Protein AF-A0A942C981-F1 (afdb_monomer_lite)

Sequence (131 aa):
MDILLKSHAHFRWIVVLVAIIALVVFLLTWLQNKESKLDRTLMAIFLGCLDLQWLMGLILLIYTATTSGLQRRHWEHGVTMTLALAVGHFSAKWKKAPAPIRARNYLIVLVVIILLIVAGVAVYPNGWRMG

Radius of gyration: 15.86 Å; chains: 1; bounding box: 38×23×44 Å

Secondary structure (DSSP, 8-state):
-HHHHHHHHHHHHHHHHHHHHHHHHHHHHHHHT---THHHHHHHHHHHHHHHHHHHHHHHHHHHHHHT---HHHHHHHHHHHHHHHHHHGGGGGTTS-HHHHHHHHHHHHHHHHHHHHHHHHTSTTTTS--

Foldseek 3Di:
DVVLVLCLLVLVVVLVVLLVVLLVVLVCLQVVVDDDPVNLVSLVVNLVSLVVSLVSLVVVLVVCCVPPRDDPLSVLLNVLSVVLNVLSVCLVVCSPPRRNVSSVSSNVSSVSSVVSNVVSLVSDVCSPPND

pLDDT: mean 94.45, std 5.58, range [58.22, 98.56]

Structure (mmCIF, N/CA/C/O backbone):
data_AF-A0A942C981-F1
#
_entry.id   AF-A0A942C981-F1
#
loop_
_atom_site.group_PDB
_atom_site.id
_atom_site.type_symbol
_atom_site.label_atom_id
_atom_site.label_alt_id
_atom_site.label_comp_id
_atom_site.label_asym_id
_atom_site.label_entity_id
_atom_site.label_seq_id
_atom_site.pdbx_PDB_ins_code
_atom_site.Cartn_x
_atom_site.Cartn_y
_atom_site.Cartn_z
_atom_site.occupancy
_atom_site.B_iso_or_equiv
_atom_site.auth_seq_id
_atom_site.auth_comp_id
_atom_site.auth_asym_id
_atom_site.auth_atom_id
_atom_site.pdbx_PDB_model_num
ATOM 1 N N . MET A 1 1 ? 20.083 4.677 -10.080 1.00 87.94 1 MET A N 1
ATOM 2 C CA . MET A 1 1 ? 18.704 4.210 -9.806 1.00 87.94 1 MET A CA 1
ATOM 3 C C . MET A 1 1 ? 18.652 2.925 -8.991 1.00 87.94 1 MET A C 1
ATOM 5 O O . MET A 1 1 ? 17.638 2.662 -8.360 1.00 87.94 1 MET A O 1
ATOM 9 N N . ASP A 1 2 ? 19.761 2.195 -8.890 1.00 90.75 2 ASP A N 1
ATOM 10 C CA . ASP A 1 2 ? 19.844 0.937 -8.138 1.00 90.75 2 ASP A CA 1
ATOM 11 C C . ASP A 1 2 ? 19.519 1.064 -6.650 1.00 90.75 2 ASP A C 1
ATOM 13 O O . ASP A 1 2 ? 18.855 0.192 -6.100 1.00 90.75 2 ASP A O 1
ATOM 17 N N . ILE A 1 3 ? 19.943 2.154 -5.998 1.00 94.50 3 ILE A N 1
ATOM 18 C CA . ILE A 1 3 ? 19.619 2.396 -4.584 1.00 94.50 3 ILE A CA 1
ATOM 19 C C . ILE A 1 3 ? 18.102 2.498 -4.409 1.00 94.50 3 ILE A C 1
ATOM 21 O O . ILE A 1 3 ? 17.545 1.792 -3.578 1.00 94.50 3 ILE A O 1
ATOM 25 N N . LEU A 1 4 ? 17.424 3.303 -5.235 1.00 95.06 4 LEU A N 1
ATOM 26 C CA . LEU A 1 4 ? 15.970 3.462 -5.176 1.00 95.06 4 LEU A CA 1
ATOM 27 C C . LEU A 1 4 ? 15.240 2.143 -5.464 1.00 95.06 4 LEU A C 1
ATOM 29 O O . LEU A 1 4 ? 14.285 1.813 -4.767 1.00 95.06 4 LEU A O 1
ATOM 33 N N . LEU A 1 5 ? 15.707 1.373 -6.452 1.00 93.56 5 LEU A N 1
ATOM 34 C CA . LEU A 1 5 ? 15.144 0.063 -6.778 1.00 93.56 5 LEU A CA 1
ATOM 35 C C . LEU A 1 5 ? 15.278 -0.918 -5.603 1.00 93.56 5 LEU A C 1
ATOM 37 O O . LEU A 1 5 ? 14.299 -1.566 -5.234 1.00 93.56 5 LEU A O 1
ATOM 41 N N . LYS A 1 6 ? 16.462 -0.993 -4.981 1.00 93.31 6 LYS A N 1
ATOM 42 C CA . LYS A 1 6 ? 16.703 -1.825 -3.791 1.00 93.31 6 LYS A CA 1
ATOM 43 C C . LYS A 1 6 ? 15.851 -1.367 -2.611 1.00 93.31 6 LYS A C 1
ATOM 45 O O . LYS A 1 6 ? 15.194 -2.193 -1.981 1.00 93.31 6 LYS A 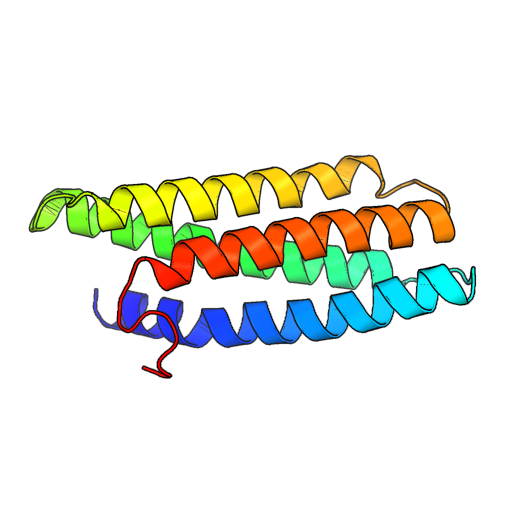O 1
ATOM 50 N N . SER A 1 7 ? 15.799 -0.062 -2.346 1.00 95.69 7 SER A N 1
ATOM 51 C CA . SER A 1 7 ? 14.946 0.516 -1.305 1.00 95.69 7 SER A CA 1
ATOM 52 C C . SER A 1 7 ? 13.479 0.154 -1.527 1.00 95.69 7 SER A C 1
ATOM 54 O O . SER A 1 7 ? 12.850 -0.364 -0.612 1.00 95.69 7 SER A O 1
ATOM 56 N N . HIS A 1 8 ? 12.952 0.321 -2.741 1.00 94.81 8 HIS A N 1
ATOM 57 C CA . HIS A 1 8 ? 11.581 -0.057 -3.087 1.00 94.81 8 HIS A CA 1
ATOM 58 C C . HIS A 1 8 ? 11.325 -1.565 -2.908 1.00 94.81 8 HIS A C 1
ATOM 60 O O . HIS A 1 8 ? 10.281 -1.964 -2.386 1.00 94.81 8 HIS A O 1
ATOM 66 N N . ALA A 1 9 ? 12.278 -2.416 -3.298 1.00 92.94 9 ALA A N 1
ATOM 67 C CA . ALA A 1 9 ? 12.157 -3.866 -3.167 1.00 92.94 9 ALA A CA 1
ATOM 68 C C . ALA A 1 9 ? 12.120 -4.328 -1.698 1.00 92.94 9 ALA A C 1
ATOM 70 O O . ALA A 1 9 ? 11.281 -5.162 -1.342 1.00 92.94 9 ALA A O 1
ATOM 71 N N . HIS A 1 10 ? 12.987 -3.775 -0.842 1.00 93.25 10 HIS A N 1
ATOM 72 C CA . HIS A 1 10 ? 13.030 -4.106 0.585 1.00 93.25 10 HIS A CA 1
ATOM 73 C C . HIS A 1 10 ? 11.878 -3.467 1.370 1.00 93.25 10 HIS A C 1
ATOM 75 O O . HIS A 1 10 ? 11.266 -4.133 2.205 1.00 93.25 10 HIS A O 1
ATOM 81 N N . PHE A 1 11 ? 11.533 -2.207 1.084 1.00 95.44 11 PHE A N 1
ATOM 82 C CA . PHE A 1 11 ? 10.494 -1.469 1.809 1.00 95.44 11 PHE A CA 1
ATOM 83 C C . PHE A 1 11 ? 9.105 -2.100 1.655 1.00 95.44 11 PHE A C 1
ATOM 85 O O . PHE A 1 11 ? 8.299 -2.065 2.583 1.00 95.44 11 PHE A O 1
ATOM 92 N N . ARG A 1 12 ? 8.849 -2.800 0.546 1.00 94.06 12 ARG A N 1
ATOM 93 C CA . ARG A 1 12 ? 7.650 -3.632 0.375 1.00 94.06 12 ARG A CA 1
ATOM 94 C C . ARG A 1 12 ? 7.422 -4.610 1.532 1.00 94.06 12 ARG A C 1
ATOM 96 O O . ARG A 1 12 ? 6.279 -4.820 1.924 1.00 94.06 12 ARG A O 1
ATOM 103 N N . TRP A 1 13 ? 8.476 -5.194 2.102 1.00 94.44 13 TRP A N 1
ATOM 104 C CA . TRP A 1 13 ? 8.339 -6.109 3.241 1.00 94.44 13 TRP A CA 1
ATOM 105 C C . TRP A 1 13 ? 7.908 -5.387 4.517 1.00 94.44 13 TRP A C 1
ATOM 107 O O . TRP A 1 13 ? 7.172 -5.962 5.315 1.00 94.44 13 TRP A O 1
ATOM 117 N N . ILE A 1 14 ? 8.276 -4.112 4.671 1.00 96.06 14 ILE A N 1
ATOM 118 C CA . ILE A 1 14 ? 7.760 -3.252 5.742 1.00 96.06 14 ILE A CA 1
ATOM 119 C C . ILE A 1 14 ? 6.263 -3.008 5.527 1.00 96.06 14 ILE A C 1
ATOM 121 O O . ILE A 1 14 ? 5.485 -3.177 6.463 1.00 96.06 14 ILE A O 1
ATOM 125 N N . VAL A 1 15 ? 5.834 -2.704 4.294 1.00 96.81 15 VAL A N 1
ATOM 126 C CA . VAL A 1 15 ? 4.403 -2.559 3.954 1.00 96.81 15 VAL A CA 1
ATOM 127 C C . VAL A 1 15 ? 3.627 -3.834 4.298 1.00 96.81 15 VAL A C 1
ATOM 129 O O . VAL A 1 15 ? 2.578 -3.757 4.935 1.00 96.81 15 VAL A O 1
ATOM 132 N N . VAL A 1 16 ? 4.154 -5.007 3.930 1.00 95.81 16 VAL A N 1
ATOM 133 C CA . VAL A 1 16 ? 3.540 -6.311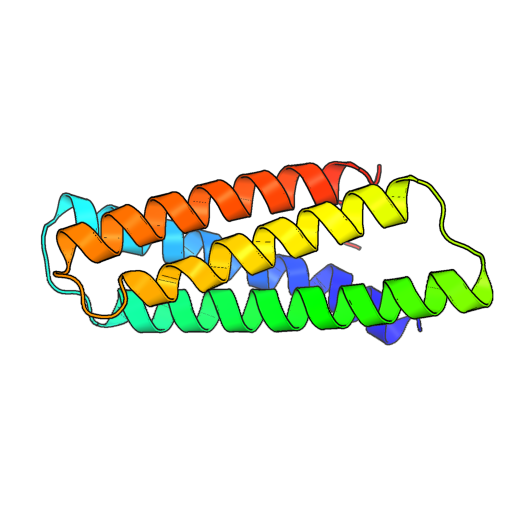 4.240 1.00 95.81 16 VAL A CA 1
ATOM 134 C C . VAL A 1 16 ? 3.470 -6.550 5.749 1.00 95.81 16 VAL A C 1
ATOM 136 O O . VAL A 1 16 ? 2.420 -6.946 6.250 1.00 95.81 16 VAL A O 1
ATOM 139 N N . LEU A 1 17 ? 4.547 -6.275 6.488 1.00 96.75 17 LEU A N 1
ATOM 140 C CA . LEU A 1 17 ? 4.581 -6.442 7.942 1.00 96.75 17 LEU A CA 1
ATOM 141 C C . LEU A 1 17 ? 3.522 -5.569 8.628 1.00 96.75 17 LEU A C 1
ATOM 143 O O . LEU A 1 17 ? 2.744 -6.061 9.447 1.00 96.75 17 LEU A O 1
ATOM 147 N N . VAL A 1 18 ? 3.454 -4.288 8.259 1.00 97.56 18 VAL A N 1
ATOM 148 C CA . VAL A 1 18 ? 2.455 -3.354 8.792 1.00 97.56 18 VAL A CA 1
ATOM 149 C C . VAL A 1 18 ? 1.040 -3.802 8.418 1.00 97.56 18 VAL A C 1
ATOM 151 O O . VAL A 1 18 ? 0.150 -3.749 9.268 1.00 97.56 18 VAL A O 1
ATOM 154 N N . ALA A 1 19 ? 0.827 -4.295 7.193 1.00 97.00 19 ALA A N 1
ATOM 155 C CA . ALA A 1 19 ? -0.464 -4.826 6.760 1.00 97.00 19 ALA A CA 1
ATOM 156 C C . ALA A 1 19 ? -0.911 -6.018 7.617 1.00 97.00 19 ALA A C 1
ATOM 158 O O . ALA A 1 19 ? -2.059 -6.057 8.049 1.00 97.00 19 ALA A O 1
ATOM 159 N N . ILE A 1 20 ? -0.013 -6.963 7.913 1.00 97.50 20 ILE A N 1
ATOM 160 C CA . ILE A 1 20 ? -0.320 -8.130 8.755 1.00 97.50 20 ILE A CA 1
ATOM 161 C C . ILE A 1 20 ? -0.709 -7.685 10.170 1.00 97.50 20 ILE A C 1
ATOM 163 O O . ILE A 1 20 ? -1.734 -8.125 10.691 1.00 97.50 20 ILE A O 1
ATOM 167 N N . ILE A 1 21 ? 0.065 -6.776 10.774 1.00 97.31 21 ILE A N 1
ATOM 168 C CA . ILE A 1 21 ? -0.228 -6.241 12.113 1.00 97.31 21 ILE A CA 1
ATOM 169 C C . ILE A 1 21 ? -1.596 -5.543 12.123 1.00 97.31 21 ILE A C 1
ATOM 171 O O . ILE A 1 21 ? -2.424 -5.810 12.995 1.00 97.31 21 ILE A O 1
ATOM 175 N N . ALA A 1 22 ? -1.857 -4.681 11.138 1.00 96.62 22 ALA A N 1
ATOM 176 C CA . ALA A 1 22 ? -3.126 -3.974 11.008 1.00 96.62 22 ALA A CA 1
ATOM 177 C C . ALA A 1 22 ? -4.307 -4.940 10.821 1.00 96.62 22 ALA A C 1
ATOM 179 O O . ALA A 1 22 ? -5.350 -4.753 11.443 1.00 96.62 22 ALA A O 1
ATOM 180 N N . LEU A 1 23 ? -4.134 -6.006 10.034 1.00 96.69 23 LEU A N 1
ATOM 181 C CA . LEU A 1 23 ? -5.166 -7.010 9.776 1.00 96.69 23 LEU A CA 1
ATOM 182 C C . LEU A 1 23 ? -5.581 -7.733 11.060 1.00 96.69 23 LEU A C 1
ATOM 184 O O . LEU A 1 23 ? -6.775 -7.834 11.345 1.00 96.69 23 LEU A O 1
ATOM 188 N N . VAL A 1 24 ? -4.608 -8.167 11.866 1.00 96.06 24 VAL A N 1
ATOM 189 C CA . VAL A 1 24 ? -4.872 -8.813 13.161 1.00 96.06 24 VAL A CA 1
ATOM 190 C C . VAL A 1 24 ? -5.592 -7.852 14.106 1.00 96.06 24 VAL A C 1
ATOM 192 O O . VAL A 1 24 ? -6.610 -8.217 14.693 1.00 96.06 24 VAL A O 1
ATOM 195 N N . VAL A 1 25 ? -5.109 -6.613 14.232 1.00 94.88 25 VAL A N 1
ATOM 196 C CA . VAL A 1 25 ? -5.708 -5.636 15.151 1.00 94.88 25 VAL A CA 1
ATOM 197 C C . VAL A 1 25 ? -7.129 -5.271 14.729 1.00 94.88 25 VAL A C 1
ATOM 199 O O . VAL A 1 25 ? -8.026 -5.306 15.566 1.00 94.88 25 VAL A O 1
ATOM 202 N N . PHE A 1 26 ? -7.380 -4.985 13.448 1.00 94.88 26 PHE A N 1
ATOM 203 C CA . PHE A 1 26 ? -8.726 -4.635 12.983 1.00 94.88 26 PHE A CA 1
ATOM 204 C C . PHE A 1 26 ? -9.706 -5.801 13.135 1.00 94.88 26 PHE A C 1
ATOM 206 O O . PHE A 1 26 ? -10.859 -5.576 13.507 1.00 94.88 26 PHE A O 1
ATOM 213 N N . LEU A 1 27 ? -9.255 -7.040 12.906 1.00 95.44 27 LEU A N 1
ATOM 214 C CA . LEU A 1 27 ? -10.066 -8.234 13.130 1.00 95.44 27 LEU A CA 1
ATOM 215 C C . LEU A 1 27 ? -10.445 -8.379 14.610 1.00 95.44 27 LEU A C 1
ATOM 217 O O . LEU A 1 27 ? -11.621 -8.560 14.925 1.00 95.44 27 LEU A O 1
ATOM 221 N N . LEU A 1 28 ? -9.480 -8.243 15.524 1.00 94.06 28 LEU A N 1
ATOM 222 C CA . LEU A 1 28 ? -9.733 -8.328 16.965 1.00 94.06 28 LEU A CA 1
ATOM 223 C C . LEU A 1 28 ? -10.640 -7.198 17.459 1.00 94.06 28 LEU A C 1
ATOM 225 O O . LEU A 1 28 ? -11.598 -7.470 18.183 1.00 94.06 28 LEU A O 1
ATOM 229 N N . THR A 1 29 ? -10.394 -5.952 17.043 1.00 93.19 29 THR A N 1
ATOM 230 C CA . THR A 1 29 ? -11.253 -4.808 17.385 1.00 93.19 29 THR A CA 1
ATOM 231 C C . THR A 1 29 ? -12.691 -5.054 16.930 1.00 93.19 29 THR A C 1
ATOM 233 O O . THR A 1 29 ? -13.632 -4.799 17.685 1.00 93.19 29 THR A O 1
ATOM 236 N N . TRP A 1 30 ? -12.875 -5.573 15.711 1.00 94.25 30 TRP A N 1
ATOM 237 C CA . TRP A 1 30 ? -14.203 -5.849 15.174 1.00 94.25 30 TRP A CA 1
ATOM 238 C C . TRP A 1 30 ? -14.923 -6.962 15.949 1.00 94.25 30 TRP A C 1
ATOM 240 O O . TRP A 1 30 ? -16.072 -6.770 16.339 1.00 94.25 30 TRP A O 1
ATOM 250 N N . LEU A 1 31 ? -14.249 -8.079 16.242 1.00 94.75 31 LEU A N 1
ATOM 251 C CA . LEU A 1 31 ? -14.840 -9.203 16.981 1.00 94.75 31 LEU A CA 1
ATOM 252 C C . LEU A 1 31 ? -15.144 -8.863 18.446 1.00 94.75 31 LEU A C 1
ATOM 254 O O . LEU A 1 31 ? -16.137 -9.329 18.999 1.00 94.75 31 LEU A O 1
ATOM 258 N N . GLN A 1 32 ? -14.302 -8.048 19.082 1.00 92.88 32 GLN A N 1
ATOM 259 C CA . GLN A 1 32 ? -14.454 -7.687 20.493 1.00 92.88 32 GLN A CA 1
ATOM 260 C C . GLN A 1 32 ? -15.392 -6.494 20.717 1.00 92.88 32 GLN A C 1
ATOM 262 O O . GLN A 1 32 ? -15.758 -6.232 21.861 1.00 92.88 32 GLN A O 1
ATOM 267 N N . ASN A 1 33 ? -15.762 -5.755 19.663 1.00 88.06 33 ASN A N 1
ATOM 268 C CA . ASN A 1 33 ? -16.543 -4.514 19.747 1.00 88.06 33 ASN A CA 1
ATOM 269 C C . ASN A 1 33 ? -15.960 -3.474 20.732 1.00 88.06 33 ASN A C 1
ATOM 271 O O . ASN A 1 33 ? -16.697 -2.682 21.320 1.00 88.06 33 ASN A O 1
ATOM 275 N N . LYS A 1 34 ? -14.635 -3.463 20.923 1.00 85.88 34 LYS A N 1
ATOM 276 C CA . LYS A 1 34 ? -13.948 -2.536 21.836 1.00 85.88 34 LYS A CA 1
ATOM 277 C C . LYS A 1 34 ? -13.406 -1.323 21.087 1.00 85.88 34 LYS A C 1
ATOM 279 O O . LYS A 1 34 ? -12.969 -1.424 19.948 1.00 85.88 34 LYS A O 1
ATOM 284 N N . GLU A 1 35 ? -13.406 -0.164 21.739 1.00 84.88 35 GLU A N 1
ATOM 285 C CA . GLU A 1 35 ? -12.711 1.021 21.229 1.00 84.88 35 GLU A CA 1
ATOM 286 C C . GLU A 1 35 ? -11.194 0.783 21.251 1.00 84.88 35 GLU A C 1
ATOM 288 O O . GLU A 1 35 ? -10.605 0.527 22.301 1.00 84.88 35 GLU A O 1
ATOM 293 N N . SER A 1 36 ? -10.556 0.892 20.086 1.00 83.56 36 SER A N 1
ATOM 294 C CA . SER A 1 36 ? -9.108 0.789 19.932 1.00 83.56 36 SER A CA 1
ATOM 295 C C . SER A 1 36 ? -8.556 2.086 19.348 1.00 83.56 36 SER A C 1
ATOM 297 O O . SER A 1 36 ? -8.860 2.487 18.220 1.00 83.56 36 SER A O 1
ATOM 299 N N . LYS A 1 37 ? -7.693 2.755 20.121 1.00 81.56 37 LYS A N 1
ATOM 300 C CA . LYS A 1 37 ? -6.930 3.916 19.633 1.00 81.56 37 LYS A CA 1
ATOM 301 C C . LYS A 1 37 ? -5.918 3.507 18.557 1.00 81.56 37 LYS A C 1
ATOM 303 O O . LYS A 1 37 ? -5.554 4.336 17.725 1.00 81.56 37 LYS A O 1
ATOM 308 N N . LEU A 1 38 ? -5.507 2.236 18.549 1.00 89.12 38 LEU A N 1
ATOM 309 C CA . LEU A 1 38 ? -4.544 1.697 17.595 1.00 89.12 38 LEU A CA 1
ATOM 310 C C . LEU A 1 38 ? -5.111 1.621 16.177 1.00 89.12 38 LEU A C 1
ATOM 312 O O . LEU A 1 38 ? -4.331 1.741 15.241 1.00 89.12 38 LEU A O 1
ATOM 316 N N . ASP A 1 39 ? -6.433 1.509 15.989 1.00 89.56 39 ASP A N 1
ATOM 317 C CA . ASP A 1 39 ? -6.997 1.321 14.644 1.00 89.56 39 ASP A CA 1
ATOM 318 C C . ASP A 1 39 ? -6.632 2.472 13.699 1.00 89.56 39 ASP A C 1
ATOM 320 O O . ASP A 1 39 ? -6.243 2.287 12.546 1.00 89.56 39 ASP A O 1
ATOM 324 N N . ARG A 1 40 ? -6.777 3.701 14.208 1.00 91.31 40 ARG A N 1
ATOM 325 C CA . ARG A 1 40 ? -6.528 4.925 13.443 1.00 91.31 40 ARG A CA 1
ATOM 326 C C . ARG A 1 40 ? -5.042 5.097 13.171 1.00 91.31 40 ARG A C 1
ATOM 328 O O . ARG A 1 40 ? -4.679 5.467 12.060 1.00 91.31 40 ARG A O 1
ATOM 335 N N . THR A 1 41 ? -4.215 4.822 14.175 1.00 94.62 41 THR A N 1
ATOM 336 C CA . THR A 1 41 ? -2.761 4.920 14.068 1.00 94.62 41 THR A CA 1
ATOM 337 C C . THR A 1 41 ? -2.222 3.891 13.083 1.00 94.62 41 THR A C 1
ATOM 339 O O . THR A 1 41 ? -1.476 4.258 12.187 1.00 94.62 41 THR A O 1
ATOM 342 N N . LEU A 1 42 ? -2.651 2.630 13.173 1.00 96.00 42 LEU A N 1
ATOM 343 C CA . LEU A 1 42 ? -2.213 1.567 12.269 1.00 96.00 42 LEU A CA 1
ATOM 344 C C . LEU A 1 42 ? -2.672 1.800 10.834 1.00 96.00 42 LEU A C 1
ATOM 346 O O . LEU A 1 42 ? -1.870 1.621 9.925 1.00 96.00 42 LEU A O 1
ATOM 350 N N . MET A 1 43 ? -3.912 2.255 10.616 1.00 96.12 43 MET A N 1
ATOM 351 C CA . MET A 1 43 ? -4.358 2.620 9.266 1.00 96.12 43 MET A CA 1
ATOM 352 C C . MET A 1 43 ? -3.528 3.781 8.701 1.00 96.12 43 MET A C 1
ATOM 354 O O . MET A 1 43 ? -3.135 3.740 7.541 1.00 96.12 43 MET A O 1
ATOM 358 N N . ALA A 1 44 ? -3.214 4.794 9.516 1.00 96.31 44 ALA A N 1
ATOM 359 C CA . ALA A 1 44 ? -2.380 5.915 9.085 1.00 96.31 44 ALA A CA 1
ATOM 360 C C . ALA A 1 44 ? -0.934 5.490 8.777 1.00 96.31 44 ALA A C 1
ATOM 362 O O . ALA A 1 44 ? -0.389 5.909 7.761 1.00 96.31 44 ALA A O 1
ATOM 363 N N . ILE A 1 45 ? -0.329 4.638 9.615 1.00 97.62 45 ILE A N 1
ATOM 364 C CA . ILE A 1 45 ? 1.011 4.082 9.373 1.00 97.62 45 ILE A CA 1
ATOM 365 C C . ILE A 1 45 ? 1.001 3.251 8.089 1.00 97.62 45 ILE A C 1
ATOM 367 O O . ILE A 1 45 ? 1.854 3.452 7.231 1.00 97.62 45 ILE A O 1
ATOM 371 N N . PHE A 1 46 ? 0.021 2.357 7.928 1.00 97.88 46 PHE A N 1
ATOM 372 C CA . PHE A 1 46 ? -0.108 1.529 6.732 1.00 97.88 46 PHE A CA 1
ATOM 373 C C . PHE A 1 46 ? -0.226 2.373 5.462 1.00 97.88 46 PHE A C 1
ATOM 375 O O . PHE A 1 46 ? 0.516 2.133 4.511 1.00 97.88 46 PHE A O 1
ATOM 382 N N . LEU A 1 47 ? -1.105 3.381 5.457 1.00 97.50 47 LEU A N 1
ATOM 383 C CA . LEU A 1 47 ? -1.247 4.279 4.313 1.00 97.50 47 LEU A CA 1
ATOM 384 C C . LEU A 1 47 ? 0.017 5.087 4.054 1.00 97.50 47 LEU A C 1
ATOM 386 O O . LEU A 1 47 ? 0.438 5.142 2.911 1.00 97.50 47 LEU A O 1
ATOM 390 N N . GLY A 1 48 ? 0.678 5.617 5.086 1.00 98.12 48 GLY A N 1
ATOM 391 C CA . GLY A 1 48 ? 1.950 6.318 4.911 1.00 98.12 48 GLY A CA 1
ATOM 392 C C . GLY A 1 48 ? 3.036 5.422 4.303 1.00 98.12 48 GLY A C 1
ATOM 393 O O . GLY A 1 48 ? 3.776 5.853 3.418 1.00 98.12 48 GLY A O 1
ATOM 394 N N . CYS A 1 49 ? 3.108 4.151 4.715 1.00 98.31 49 CYS A N 1
ATOM 395 C CA . CYS A 1 49 ? 3.998 3.171 4.092 1.00 98.31 49 CYS A CA 1
ATOM 396 C C . CYS A 1 49 ? 3.595 2.880 2.638 1.00 98.31 49 CYS A C 1
ATOM 398 O O . CYS A 1 49 ? 4.461 2.805 1.768 1.00 98.31 49 CYS A O 1
ATOM 400 N N . LEU A 1 50 ? 2.301 2.729 2.354 1.00 98.25 50 LEU A N 1
ATOM 401 C CA . LEU A 1 50 ? 1.803 2.486 1.001 1.00 98.25 50 LEU A CA 1
ATOM 402 C C . LEU A 1 50 ? 2.051 3.687 0.072 1.00 98.25 50 LEU A C 1
ATOM 404 O O . LEU A 1 50 ? 2.498 3.484 -1.055 1.00 98.25 50 LEU A O 1
ATOM 408 N N . ASP A 1 51 ? 1.833 4.911 0.555 1.00 98.56 51 ASP A N 1
ATOM 409 C CA . ASP A 1 51 ? 2.097 6.17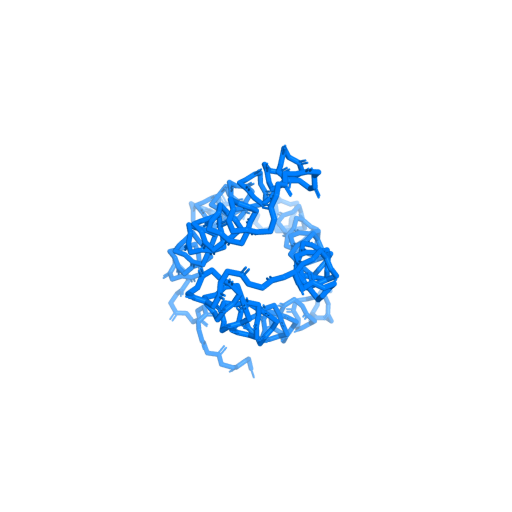1 -0.146 1.00 98.56 51 ASP A CA 1
ATOM 410 C C . ASP A 1 51 ? 3.585 6.270 -0.516 1.00 98.56 51 ASP A C 1
ATOM 412 O O . ASP A 1 51 ? 3.926 6.524 -1.672 1.00 98.56 51 ASP A O 1
ATOM 416 N N . LEU A 1 52 ? 4.485 5.997 0.439 1.00 98.31 52 LEU A N 1
ATOM 417 C CA . LEU A 1 52 ? 5.929 6.008 0.190 1.00 98.31 52 LEU A CA 1
ATOM 418 C C . LEU A 1 52 ? 6.349 4.908 -0.798 1.00 98.31 52 LEU A C 1
ATOM 420 O O . LEU A 1 52 ? 7.140 5.162 -1.709 1.00 98.31 52 LEU A O 1
ATOM 424 N N . GLN A 1 53 ? 5.802 3.698 -0.653 1.00 98.00 53 GLN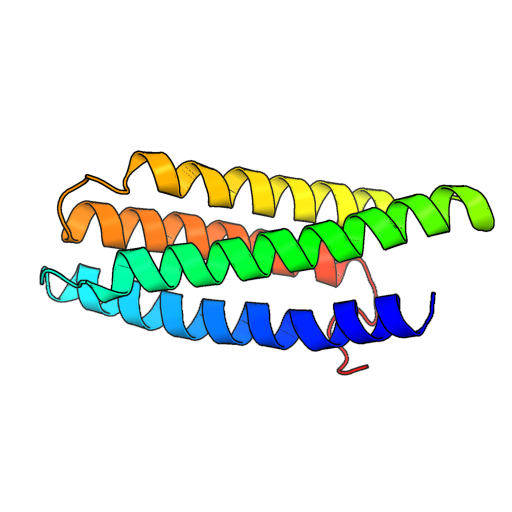 A N 1
ATOM 425 C CA . GLN A 1 53 ? 6.068 2.590 -1.570 1.00 98.00 53 GLN A CA 1
ATOM 426 C C . GLN A 1 53 ? 5.627 2.931 -2.996 1.00 98.00 53 GLN A C 1
ATOM 428 O O . GLN A 1 53 ? 6.386 2.710 -3.944 1.00 98.00 53 GLN A O 1
ATOM 433 N N . TRP A 1 54 ? 4.426 3.492 -3.146 1.00 98.50 54 TRP A N 1
ATOM 434 C CA . TRP A 1 54 ? 3.897 3.926 -4.432 1.00 98.50 54 TRP A CA 1
ATOM 435 C C . TRP A 1 54 ? 4.723 5.067 -5.025 1.00 98.50 54 TRP A C 1
ATOM 437 O O . TRP A 1 54 ? 5.061 4.999 -6.202 1.00 98.50 54 TRP A O 1
ATOM 447 N N . LEU A 1 55 ? 5.134 6.056 -4.225 1.00 98.56 55 LEU A N 1
ATOM 448 C CA . LEU A 1 55 ? 5.966 7.170 -4.689 1.00 98.56 55 LEU A CA 1
ATOM 449 C C . LEU A 1 55 ? 7.307 6.681 -5.248 1.00 98.56 55 LEU A C 1
ATOM 451 O O . LEU A 1 55 ? 7.700 7.078 -6.345 1.00 98.56 55 LEU A O 1
ATOM 455 N N . MET A 1 56 ? 7.992 5.778 -4.537 1.00 98.38 56 MET A N 1
ATOM 456 C CA . MET A 1 56 ? 9.218 5.158 -5.049 1.00 98.38 56 MET A CA 1
ATOM 457 C C . MET A 1 56 ? 8.954 4.397 -6.356 1.00 98.38 56 MET A C 1
ATOM 459 O O . MET A 1 56 ? 9.731 4.513 -7.302 1.00 98.38 56 MET A O 1
ATOM 463 N N . GLY A 1 57 ? 7.840 3.660 -6.428 1.00 97.69 57 GLY A N 1
ATOM 464 C CA . GLY A 1 57 ? 7.423 2.939 -7.632 1.00 97.69 57 GLY A CA 1
ATOM 465 C C . GLY A 1 57 ? 7.123 3.865 -8.812 1.00 97.69 57 GLY A C 1
ATOM 466 O O . GLY A 1 57 ? 7.510 3.564 -9.938 1.00 97.69 57 GLY A O 1
ATOM 467 N N . LEU A 1 58 ? 6.503 5.020 -8.564 1.00 98.38 58 LEU A N 1
ATOM 468 C CA . LEU A 1 58 ? 6.211 6.027 -9.581 1.00 98.38 58 LEU A CA 1
ATOM 469 C C . LEU A 1 58 ? 7.496 6.643 -10.139 1.00 98.38 58 LEU A C 1
ATOM 471 O O . LEU A 1 58 ? 7.631 6.776 -11.353 1.00 98.38 58 LEU A O 1
ATOM 475 N N . ILE A 1 59 ? 8.458 6.976 -9.274 1.00 98.31 59 ILE A N 1
ATOM 476 C CA . ILE A 1 59 ? 9.762 7.495 -9.709 1.00 98.31 59 ILE A CA 1
ATOM 477 C C . ILE A 1 59 ? 10.482 6.455 -10.579 1.00 98.31 59 ILE A C 1
ATOM 479 O O . ILE A 1 59 ? 11.010 6.804 -11.636 1.00 98.31 59 ILE A O 1
ATOM 483 N N . LEU A 1 60 ? 10.462 5.176 -10.181 1.00 97.12 60 LEU A N 1
ATOM 484 C CA . LEU A 1 60 ? 11.027 4.083 -10.978 1.00 97.12 60 LEU A CA 1
ATOM 485 C C . LEU A 1 60 ? 10.307 3.930 -12.324 1.00 97.12 60 LEU A C 1
ATOM 487 O O . LEU A 1 60 ? 10.973 3.796 -13.346 1.00 97.12 60 LEU A O 1
ATOM 491 N N . LEU A 1 61 ? 8.974 4.015 -12.347 1.00 97.31 61 LEU A N 1
ATOM 492 C CA . LEU A 1 61 ? 8.178 3.943 -13.572 1.00 97.31 61 LEU A CA 1
ATOM 493 C C . LEU A 1 61 ? 8.538 5.074 -14.546 1.00 97.31 61 LEU A C 1
ATOM 495 O O . LEU A 1 61 ? 8.774 4.811 -15.723 1.00 97.31 61 LEU A O 1
ATOM 499 N N . ILE A 1 62 ? 8.621 6.317 -14.057 1.00 98.00 62 ILE A N 1
ATOM 500 C CA . ILE A 1 62 ? 9.008 7.484 -14.865 1.00 98.00 62 ILE A CA 1
ATOM 501 C C . ILE A 1 62 ? 10.430 7.307 -15.403 1.00 98.00 62 ILE A C 1
ATOM 503 O O . ILE A 1 62 ? 10.670 7.538 -16.585 1.00 98.00 62 ILE A O 1
ATOM 507 N N . TYR A 1 63 ? 11.363 6.851 -14.565 1.00 97.50 63 TYR A N 1
ATOM 508 C CA . TYR A 1 63 ? 12.734 6.585 -14.992 1.00 97.50 63 TYR A CA 1
ATOM 509 C C . TYR A 1 63 ? 12.808 5.506 -16.080 1.00 97.50 63 TYR A C 1
ATOM 511 O O . TYR A 1 63 ? 13.490 5.687 -17.088 1.00 97.50 63 TYR A O 1
ATOM 519 N N . THR A 1 64 ? 12.090 4.392 -15.922 1.00 96.75 64 THR A N 1
ATOM 520 C CA . THR A 1 64 ? 12.012 3.344 -16.950 1.00 96.75 64 THR A CA 1
ATOM 521 C C . THR A 1 64 ? 11.399 3.889 -18.239 1.00 96.75 64 THR A C 1
ATOM 523 O O . THR A 1 64 ? 11.913 3.614 -19.321 1.00 96.75 64 THR A O 1
ATOM 526 N N . ALA A 1 65 ? 10.361 4.725 -18.146 1.00 97.19 65 ALA A N 1
ATOM 527 C CA . ALA A 1 65 ? 9.727 5.335 -19.311 1.00 97.19 65 ALA A CA 1
ATOM 528 C C . ALA A 1 65 ? 10.691 6.198 -20.136 1.00 97.19 65 ALA A C 1
ATOM 530 O O . ALA A 1 65 ? 10.625 6.162 -21.363 1.00 97.19 65 ALA A O 1
ATOM 531 N N . THR A 1 66 ? 11.593 6.937 -19.484 1.00 97.25 66 THR A N 1
ATOM 532 C CA . THR A 1 66 ? 12.533 7.846 -20.160 1.00 97.25 66 THR A CA 1
ATOM 533 C C . THR A 1 66 ? 13.835 7.184 -20.603 1.00 97.25 66 THR A C 1
ATOM 535 O O . THR A 1 66 ? 14.538 7.758 -21.429 1.00 97.25 66 THR A O 1
ATOM 538 N N . THR A 1 67 ? 14.175 6.001 -20.082 1.00 96.81 67 THR A N 1
ATOM 539 C CA . THR A 1 67 ? 15.474 5.354 -20.355 1.00 96.81 67 THR A CA 1
ATOM 540 C C . THR A 1 67 ? 15.386 4.105 -21.220 1.00 96.81 67 THR A C 1
ATOM 542 O O . THR A 1 67 ? 16.239 3.906 -22.081 1.00 96.81 67 THR A O 1
ATOM 545 N N . SER A 1 68 ? 14.379 3.257 -21.011 1.00 95.50 68 SER A N 1
ATOM 546 C CA . SER A 1 68 ? 14.254 1.963 -21.698 1.00 95.50 68 SER A CA 1
ATOM 547 C C . SER A 1 68 ? 12.870 1.711 -22.297 1.00 95.50 68 SER A C 1
ATOM 549 O O . SER A 1 68 ? 12.690 0.756 -23.052 1.00 95.50 68 SER A O 1
ATOM 551 N N . GLY A 1 69 ? 11.905 2.584 -22.004 1.00 96.00 69 GLY A N 1
ATOM 552 C CA . GLY A 1 69 ? 10.527 2.474 -22.456 1.00 96.00 69 GLY A CA 1
ATOM 553 C C . GLY A 1 69 ? 9.688 1.521 -21.601 1.00 96.00 69 GLY A C 1
ATOM 554 O O . GLY A 1 69 ? 10.170 0.581 -20.965 1.00 96.00 69 GLY A O 1
ATOM 555 N N . LEU A 1 70 ? 8.376 1.763 -21.583 1.00 96.44 70 LEU A N 1
ATOM 556 C CA . LEU A 1 70 ? 7.439 0.980 -20.782 1.00 96.44 70 LEU A CA 1
ATOM 557 C C . LEU A 1 70 ? 6.900 -0.223 -21.555 1.00 96.44 70 LEU A C 1
ATOM 559 O O . LEU A 1 70 ? 6.114 -0.099 -22.488 1.00 96.44 70 LEU A O 1
ATOM 563 N N . GLN A 1 71 ? 7.254 -1.416 -21.091 1.00 96.62 71 GLN A N 1
ATOM 564 C CA . GLN A 1 71 ? 6.550 -2.654 -21.437 1.00 96.62 71 GLN A CA 1
ATOM 565 C C . GLN A 1 71 ? 5.203 -2.780 -20.704 1.00 96.62 71 GLN A C 1
ATOM 567 O O . GLN A 1 71 ? 5.013 -2.205 -19.632 1.00 96.62 71 GLN A O 1
ATOM 572 N N . ARG A 1 72 ? 4.313 -3.634 -21.228 1.00 96.31 72 ARG A N 1
ATOM 573 C CA . ARG A 1 72 ? 2.990 -3.956 -20.658 1.00 96.31 72 ARG A CA 1
ATOM 574 C C . ARG A 1 72 ? 3.008 -4.224 -19.146 1.00 96.31 72 ARG A C 1
ATOM 576 O O . ARG A 1 72 ? 2.172 -3.690 -18.428 1.00 96.31 72 ARG A O 1
ATOM 583 N N . ARG A 1 73 ? 3.988 -4.990 -18.655 1.00 95.56 73 ARG A N 1
ATOM 584 C CA . ARG A 1 73 ? 4.108 -5.346 -17.228 1.00 95.56 73 ARG A CA 1
ATOM 585 C C . ARG A 1 73 ? 4.290 -4.131 -16.315 1.00 95.56 73 ARG A C 1
ATOM 587 O O . ARG A 1 73 ? 3.761 -4.123 -15.209 1.00 95.56 73 ARG A O 1
ATOM 594 N N . HIS A 1 74 ? 4.988 -3.094 -16.783 1.00 96.12 74 HIS A N 1
ATOM 595 C CA . HIS A 1 74 ? 5.161 -1.858 -16.019 1.00 96.12 74 HIS A CA 1
ATOM 596 C C . HIS A 1 74 ? 3.833 -1.127 -15.840 1.00 96.12 74 HIS A C 1
ATOM 598 O O . HIS A 1 74 ? 3.534 -0.662 -14.743 1.00 96.12 74 HIS A O 1
ATOM 604 N N . TRP A 1 75 ? 3.019 -1.085 -16.898 1.00 96.88 75 TRP A N 1
ATOM 605 C CA . TRP A 1 75 ? 1.680 -0.509 -16.850 1.00 96.88 75 TRP A CA 1
ATOM 606 C C . TRP A 1 75 ? 0.746 -1.309 -15.948 1.00 96.88 75 TRP A C 1
ATOM 608 O O . TRP A 1 75 ? 0.131 -0.731 -15.059 1.00 96.88 75 TRP A O 1
ATOM 618 N N . GLU A 1 76 ? 0.676 -2.630 -16.124 1.00 97.31 76 GLU A N 1
ATOM 619 C CA . GLU A 1 76 ? -0.166 -3.503 -15.295 1.00 97.31 76 GLU A CA 1
ATOM 620 C C . GLU A 1 76 ? 0.182 -3.366 -13.810 1.00 97.31 76 GLU A C 1
ATOM 622 O O . GLU A 1 76 ? -0.707 -3.181 -12.976 1.00 97.31 76 GLU A O 1
ATOM 627 N N . HIS A 1 77 ? 1.474 -3.371 -13.480 1.00 96.81 77 HIS A N 1
ATOM 628 C CA . HIS A 1 77 ? 1.935 -3.155 -12.116 1.00 96.81 77 HIS A CA 1
ATOM 629 C C . HIS A 1 77 ? 1.585 -1.751 -11.603 1.00 96.81 77 HIS A C 1
ATOM 631 O O . HIS A 1 77 ? 0.926 -1.620 -10.571 1.00 96.81 77 HIS A O 1
ATOM 637 N N . GLY A 1 78 ? 1.989 -0.700 -12.325 1.00 97.50 78 GLY A N 1
ATOM 638 C CA . GLY A 1 78 ? 1.809 0.690 -11.905 1.00 97.50 78 GLY A CA 1
ATOM 639 C C . GLY A 1 78 ? 0.339 1.075 -11.726 1.00 97.50 78 GLY A C 1
ATOM 640 O O . GLY A 1 78 ? -0.026 1.678 -10.714 1.00 97.50 78 GLY A O 1
ATOM 641 N N . VAL A 1 79 ? -0.530 0.667 -12.655 1.00 98.19 79 VAL A N 1
ATOM 642 C CA . VAL A 1 79 ? -1.979 0.900 -12.562 1.00 98.19 79 VAL A CA 1
ATOM 643 C C . VAL A 1 79 ? -2.563 0.151 -11.367 1.00 98.19 79 VAL A C 1
ATOM 645 O O . VAL A 1 79 ? -3.270 0.757 -10.564 1.00 98.19 79 VAL A O 1
ATOM 648 N N . THR A 1 80 ? -2.219 -1.126 -11.181 1.00 98.38 80 THR A N 1
ATOM 649 C CA . THR A 1 80 ? -2.741 -1.921 -10.055 1.00 98.38 80 THR A CA 1
ATOM 650 C C . THR A 1 80 ? -2.308 -1.348 -8.703 1.00 98.38 80 THR A C 1
ATOM 652 O O . THR A 1 80 ? -3.128 -1.250 -7.790 1.00 98.38 80 THR A O 1
ATOM 655 N N . MET A 1 81 ? -1.054 -0.896 -8.568 1.00 98.25 81 MET A N 1
ATOM 656 C CA . MET A 1 81 ? -0.581 -0.240 -7.339 1.00 98.25 81 MET A CA 1
ATOM 657 C C . MET A 1 81 ? -1.275 1.107 -7.100 1.00 98.25 81 MET A C 1
ATOM 659 O O . MET A 1 81 ? -1.561 1.460 -5.959 1.00 98.25 81 MET A O 1
ATOM 663 N N . THR A 1 82 ? -1.596 1.843 -8.165 1.00 98.50 82 THR A N 1
ATOM 664 C CA . THR A 1 82 ? -2.337 3.110 -8.066 1.00 98.50 82 THR A CA 1
ATOM 665 C C . THR A 1 82 ? -3.785 2.880 -7.632 1.00 98.50 82 THR A C 1
ATOM 667 O O . THR A 1 82 ? -4.303 3.620 -6.798 1.00 98.50 82 THR A O 1
ATOM 670 N N . LEU A 1 83 ? -4.429 1.816 -8.122 1.00 98.50 83 LEU A N 1
ATOM 671 C CA . LEU A 1 83 ? -5.749 1.400 -7.644 1.00 98.50 83 LEU A CA 1
ATOM 672 C C . LEU A 1 83 ? -5.707 0.998 -6.165 1.00 98.50 83 LEU A C 1
ATOM 674 O O . LEU A 1 83 ? -6.582 1.405 -5.404 1.00 98.50 83 LEU A O 1
ATOM 678 N N . ALA A 1 84 ? -4.676 0.262 -5.739 1.00 98.38 84 ALA A N 1
ATOM 679 C CA . ALA A 1 84 ? -4.484 -0.093 -4.334 1.00 98.38 84 ALA A CA 1
ATOM 680 C C . ALA A 1 84 ? -4.358 1.158 -3.445 1.00 98.38 84 ALA A C 1
ATOM 682 O O . ALA A 1 84 ? -5.028 1.261 -2.416 1.00 98.38 84 ALA A O 1
ATOM 683 N N . LEU A 1 85 ? -3.565 2.141 -3.881 1.00 98.38 85 LEU A N 1
ATOM 684 C CA . LEU A 1 85 ? -3.419 3.428 -3.204 1.00 98.38 85 LEU A CA 1
ATOM 685 C C . LEU A 1 85 ? -4.758 4.169 -3.090 1.00 98.38 85 LEU A C 1
ATOM 687 O O . LEU A 1 85 ? -5.155 4.583 -1.999 1.00 98.38 85 LEU A O 1
ATOM 691 N N . ALA A 1 86 ? -5.478 4.294 -4.208 1.00 98.06 86 ALA A N 1
ATOM 692 C CA . ALA A 1 86 ? -6.769 4.967 -4.258 1.00 98.06 86 ALA A CA 1
ATOM 693 C C . ALA A 1 86 ? -7.779 4.316 -3.301 1.00 98.06 86 ALA A C 1
ATOM 695 O O . ALA A 1 86 ? -8.427 5.022 -2.529 1.00 98.06 86 ALA A O 1
ATOM 696 N N . VAL A 1 87 ? -7.859 2.977 -3.290 1.00 98.19 87 VAL A N 1
ATOM 697 C CA . VAL A 1 87 ? -8.696 2.207 -2.352 1.00 98.19 87 VAL A CA 1
ATOM 698 C C . VAL A 1 87 ? -8.318 2.505 -0.897 1.00 98.19 87 VAL A C 1
ATOM 700 O O . VAL A 1 87 ? -9.204 2.704 -0.064 1.00 98.19 87 VAL A O 1
ATOM 703 N N . GLY A 1 88 ? -7.024 2.605 -0.587 1.00 97.00 88 GLY A N 1
ATOM 704 C CA . GLY A 1 88 ? -6.528 2.973 0.741 1.00 97.00 88 GLY A CA 1
ATOM 705 C C . GLY A 1 88 ? -7.081 4.290 1.266 1.00 97.00 88 GLY A C 1
ATOM 706 O O . GLY A 1 88 ? -7.564 4.351 2.404 1.00 97.00 88 GLY A O 1
ATOM 707 N N . HIS A 1 89 ? -7.105 5.323 0.429 1.00 97.25 89 HIS A N 1
ATOM 708 C CA . HIS A 1 89 ? -7.592 6.646 0.827 1.00 97.25 89 HIS A CA 1
ATOM 709 C C . HIS A 1 89 ? -9.106 6.690 1.106 1.00 97.25 89 HIS A C 1
ATOM 711 O O . HIS A 1 89 ? -9.555 7.546 1.873 1.00 97.25 89 HIS A O 1
ATOM 717 N N . PHE A 1 90 ? -9.904 5.715 0.640 1.00 94.94 90 PHE A N 1
ATOM 718 C CA . PHE A 1 90 ? -11.318 5.602 1.048 1.00 94.94 90 PHE A CA 1
ATOM 719 C C . PHE A 1 90 ? -11.494 5.357 2.550 1.00 94.94 90 PHE A C 1
ATOM 721 O O . PHE A 1 90 ? -12.539 5.711 3.103 1.00 94.94 90 PHE A O 1
ATOM 728 N N . SER A 1 91 ? -10.485 4.814 3.241 1.00 94.19 91 SER A N 1
ATOM 729 C CA . SER A 1 91 ? -10.521 4.638 4.700 1.00 94.19 91 SER A CA 1
ATOM 730 C C . SER A 1 91 ? -10.817 5.947 5.451 1.00 94.19 91 SER A C 1
ATOM 732 O O . SER A 1 91 ? -11.484 5.923 6.490 1.00 94.19 91 SER A O 1
ATOM 734 N N . ALA A 1 92 ? -10.441 7.106 4.894 1.00 94.44 92 ALA A N 1
ATOM 735 C CA . ALA A 1 92 ? -10.717 8.420 5.472 1.00 94.44 92 ALA A CA 1
ATOM 736 C C . ALA A 1 92 ? -12.217 8.655 5.744 1.00 94.44 92 ALA A C 1
ATOM 738 O O . ALA A 1 92 ? -12.566 9.302 6.738 1.00 94.44 92 ALA A O 1
ATOM 739 N N . LYS A 1 93 ? -13.106 8.051 4.939 1.00 96.12 93 LYS A N 1
ATOM 740 C CA . LYS A 1 93 ? -14.568 8.121 5.098 1.00 96.12 93 LYS A CA 1
ATOM 741 C C . LYS A 1 93 ? -15.045 7.607 6.459 1.00 96.12 93 LYS A C 1
ATOM 743 O O . LYS A 1 93 ? -16.031 8.109 6.994 1.00 96.12 93 LYS A O 1
ATOM 748 N N . TRP A 1 94 ? -14.345 6.635 7.045 1.00 95.19 94 TRP A N 1
ATOM 749 C CA . TRP A 1 94 ? -14.743 5.990 8.302 1.00 95.19 94 TRP A CA 1
ATOM 750 C C . TRP A 1 94 ? -13.870 6.370 9.498 1.00 95.19 94 TRP A C 1
ATOM 752 O O . TRP A 1 94 ? -14.078 5.849 10.594 1.00 95.19 94 TRP A O 1
A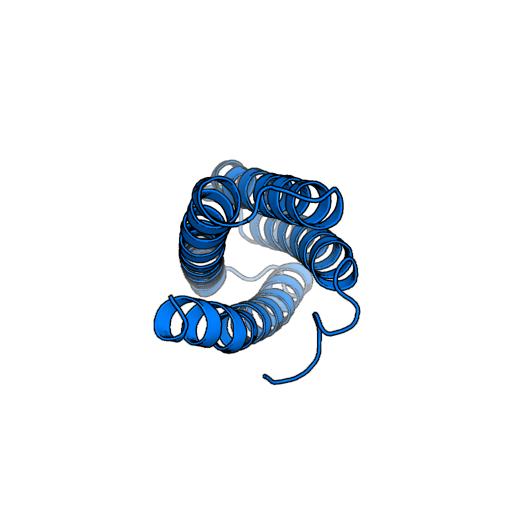TOM 762 N N . LYS A 1 95 ? -12.954 7.337 9.349 1.00 90.56 95 LYS A N 1
ATOM 763 C CA . LYS A 1 95 ? -12.067 7.788 10.438 1.00 90.56 95 LYS A CA 1
ATOM 764 C C . LYS A 1 95 ? -12.832 8.206 11.701 1.00 90.56 95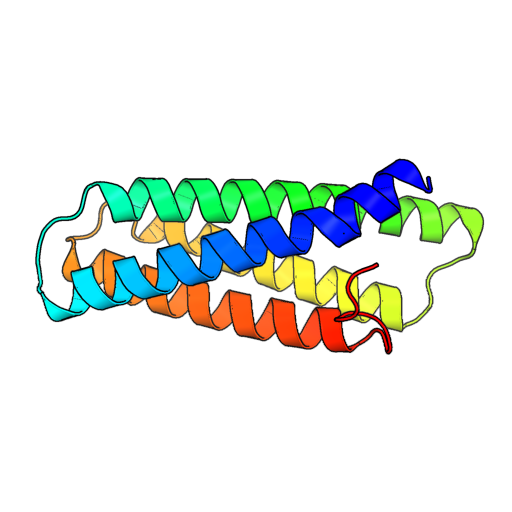 LYS A C 1
ATOM 766 O O . LYS A 1 95 ? -12.361 7.968 12.816 1.00 90.56 95 LYS A O 1
ATOM 771 N N . LYS A 1 96 ? -14.019 8.798 11.522 1.00 92.25 96 LYS A N 1
ATOM 772 C CA . LYS A 1 96 ? -14.916 9.265 12.595 1.00 92.25 96 LYS A CA 1
ATOM 773 C C . LYS A 1 96 ? -16.059 8.291 12.929 1.00 92.25 96 LYS A C 1
ATOM 775 O O . LYS A 1 96 ? -16.854 8.596 13.807 1.00 92.25 96 LYS A O 1
ATOM 780 N N . ALA A 1 97 ? -16.158 7.144 12.255 1.00 93.75 97 ALA A N 1
ATOM 781 C CA . ALA A 1 97 ? -17.210 6.161 12.520 1.00 93.75 97 ALA A CA 1
ATOM 782 C C . ALA A 1 97 ? -16.995 5.453 13.877 1.00 93.75 97 ALA A C 1
ATOM 784 O O . ALA A 1 97 ? -15.850 5.402 14.343 1.00 93.75 97 ALA A O 1
ATOM 785 N N . PRO A 1 98 ? -18.044 4.868 14.492 1.00 93.06 98 PRO A N 1
ATOM 786 C CA . PRO A 1 98 ? -17.917 4.036 15.694 1.00 93.06 98 PRO A CA 1
ATOM 787 C C . PRO A 1 98 ? -16.912 2.890 15.514 1.00 93.06 98 PRO A C 1
ATOM 789 O O . PRO A 1 98 ? -16.787 2.361 14.407 1.00 93.06 98 PRO A O 1
ATOM 792 N N . ALA A 1 99 ? -16.222 2.486 16.589 1.00 90.25 99 ALA A N 1
ATOM 793 C CA . ALA A 1 99 ? -15.169 1.462 16.560 1.00 90.25 99 ALA A CA 1
ATOM 794 C C . ALA A 1 99 ? -15.503 0.195 15.746 1.00 90.25 99 ALA A C 1
ATOM 796 O O . ALA A 1 99 ? -14.736 -0.106 14.831 1.00 90.25 99 ALA A O 1
ATOM 797 N N . PRO A 1 100 ? -16.636 -0.504 15.962 1.00 90.69 100 PRO A N 1
ATOM 798 C CA . PRO A 1 100 ? -16.913 -1.739 15.225 1.00 90.69 100 PRO A CA 1
ATOM 799 C C . PRO A 1 100 ? -17.138 -1.509 13.723 1.00 90.69 100 PRO A C 1
ATOM 801 O O . PRO A 1 100 ? -16.675 -2.290 12.896 1.00 90.69 100 PRO A O 1
ATOM 804 N N . ILE A 1 101 ? -17.785 -0.400 13.345 1.00 94.31 101 ILE A N 1
ATOM 805 C CA . ILE A 1 101 ? -18.005 -0.036 11.935 1.00 94.31 101 ILE A CA 1
ATOM 806 C C . ILE A 1 101 ? -16.677 0.344 11.273 1.00 94.31 101 ILE A C 1
ATOM 808 O O . ILE A 1 101 ? -16.394 -0.070 10.148 1.00 94.31 101 ILE A O 1
ATOM 812 N N . ARG A 1 102 ? -15.856 1.127 11.977 1.00 94.94 102 ARG A N 1
ATOM 813 C CA . ARG A 1 102 ? -14.542 1.570 11.514 1.00 94.94 102 ARG A CA 1
ATOM 814 C C . ARG A 1 102 ? -13.608 0.383 11.304 1.00 94.94 102 ARG A C 1
ATOM 816 O O . ARG A 1 102 ? -13.076 0.252 10.209 1.00 94.94 102 ARG A O 1
ATOM 823 N N . ALA A 1 103 ? -13.464 -0.490 12.301 1.00 94.88 103 ALA A N 1
ATOM 824 C CA . ALA A 1 103 ? -12.603 -1.668 12.235 1.00 94.88 103 ALA A CA 1
ATOM 825 C C . ALA A 1 103 ? -13.018 -2.622 11.108 1.00 94.88 103 ALA A C 1
ATOM 827 O O . ALA A 1 103 ? -12.172 -3.014 10.308 1.00 94.88 103 ALA A O 1
ATOM 828 N N . ARG A 1 104 ? -14.321 -2.907 10.958 1.00 95.94 104 ARG A N 1
ATOM 829 C CA . ARG A 1 104 ? -14.834 -3.716 9.842 1.00 95.94 104 ARG A CA 1
ATOM 830 C C . ARG A 1 104 ? -14.475 -3.118 8.483 1.00 95.94 104 ARG A C 1
ATOM 832 O O . ARG A 1 104 ? -13.968 -3.816 7.612 1.00 95.94 104 ARG A O 1
ATOM 839 N N . ASN A 1 105 ? -14.742 -1.829 8.283 1.00 97.00 105 ASN A N 1
ATOM 840 C CA . ASN A 1 105 ? -14.510 -1.197 6.984 1.00 97.00 105 ASN A CA 1
ATOM 841 C C . ASN A 1 105 ? -13.009 -1.037 6.696 1.00 97.00 105 ASN A C 1
ATOM 843 O O . ASN A 1 105 ? -12.590 -1.213 5.557 1.00 97.00 105 ASN A O 1
ATOM 847 N N . TYR A 1 106 ? -12.195 -0.770 7.721 1.00 97.12 106 TYR A N 1
ATOM 848 C CA . TYR A 1 106 ? -10.735 -0.769 7.617 1.00 97.12 106 TYR A CA 1
ATOM 849 C C . TYR A 1 106 ? -10.197 -2.147 7.237 1.00 97.12 106 TYR A C 1
ATOM 851 O O . TYR A 1 106 ? -9.351 -2.230 6.353 1.00 97.12 106 TYR A O 1
ATOM 859 N N . LEU A 1 107 ? -10.720 -3.216 7.844 1.00 96.94 107 LEU A N 1
ATOM 860 C CA . LEU A 1 107 ? -10.368 -4.591 7.502 1.00 96.94 107 LEU A CA 1
ATOM 861 C C . LEU A 1 107 ? -10.711 -4.906 6.040 1.00 96.94 107 LEU A C 1
ATOM 863 O O . LEU A 1 107 ? -9.859 -5.411 5.318 1.00 96.94 107 LEU A O 1
ATOM 867 N N . ILE A 1 108 ? -11.918 -4.558 5.582 1.00 97.88 108 ILE A N 1
ATOM 868 C CA . ILE A 1 108 ? -12.342 -4.773 4.187 1.00 97.88 108 ILE A CA 1
ATOM 869 C C . ILE A 1 108 ? -11.424 -4.022 3.216 1.00 97.88 108 ILE A C 1
ATOM 871 O O . ILE A 1 108 ? -10.921 -4.616 2.264 1.00 97.88 108 ILE A O 1
ATOM 875 N N . VAL A 1 109 ? -11.172 -2.734 3.469 1.00 97.56 109 VAL A N 1
ATOM 876 C CA . VAL A 1 109 ? -10.268 -1.909 2.652 1.00 97.56 109 VAL A CA 1
ATOM 877 C C . VAL A 1 109 ? -8.873 -2.529 2.606 1.00 97.56 109 VAL A C 1
ATOM 879 O O . VAL A 1 109 ? -8.316 -2.702 1.525 1.00 97.56 109 VAL A O 1
ATOM 882 N N . LEU A 1 110 ? -8.332 -2.926 3.759 1.00 97.62 110 LEU A N 1
ATOM 883 C CA . LEU A 1 110 ? -7.008 -3.527 3.858 1.00 97.62 110 LEU A CA 1
ATOM 884 C C . LEU A 1 110 ? -6.917 -4.854 3.092 1.00 97.62 110 LEU A C 1
ATOM 886 O O . LEU A 1 110 ? -5.949 -5.067 2.370 1.00 97.62 110 LEU A O 1
ATOM 890 N N . VAL A 1 111 ? -7.932 -5.717 3.188 1.00 98.12 111 VAL A N 1
ATOM 891 C CA . VAL A 1 111 ? -7.991 -6.977 2.430 1.00 98.12 111 VAL A CA 1
ATOM 892 C C . VAL A 1 111 ? -7.997 -6.709 0.926 1.00 98.12 111 VAL A C 1
ATOM 894 O O . VAL A 1 111 ? -7.213 -7.318 0.202 1.00 98.12 111 VAL A O 1
ATOM 897 N N . VAL A 1 112 ? -8.817 -5.769 0.446 1.00 98.38 112 VAL A N 1
ATOM 898 C CA . VAL A 1 112 ? -8.848 -5.404 -0.982 1.00 98.38 112 VAL A CA 1
ATOM 899 C C . VAL A 1 112 ? -7.485 -4.881 -1.444 1.00 98.38 112 VAL A C 1
ATOM 901 O O . VAL A 1 112 ? -6.998 -5.288 -2.497 1.00 98.38 112 VAL A O 1
ATOM 904 N N . ILE A 1 113 ? -6.830 -4.036 -0.646 1.00 98.06 113 ILE A N 1
ATOM 905 C CA . ILE A 1 113 ? -5.488 -3.521 -0.950 1.00 98.06 113 ILE A CA 1
ATOM 906 C C . ILE A 1 113 ? -4.465 -4.650 -1.014 1.00 98.06 113 ILE A C 1
ATOM 908 O O . ILE A 1 113 ? -3.674 -4.685 -1.950 1.00 98.06 113 ILE A O 1
ATOM 912 N N . ILE A 1 114 ? -4.487 -5.586 -0.061 1.00 97.56 114 ILE A N 1
ATOM 913 C CA . ILE A 1 114 ? -3.586 -6.743 -0.062 1.00 97.56 114 ILE A CA 1
ATOM 914 C C . ILE A 1 114 ? -3.782 -7.561 -1.339 1.00 97.56 114 ILE A C 1
ATOM 916 O O . ILE A 1 114 ? -2.794 -7.901 -1.983 1.00 97.56 114 ILE A O 1
ATOM 920 N N . LEU A 1 115 ? -5.024 -7.829 -1.752 1.00 98.12 115 LEU A N 1
ATOM 921 C CA . LEU A 1 115 ? -5.302 -8.559 -2.993 1.00 98.12 115 LEU A CA 1
ATOM 922 C C . LEU A 1 115 ? -4.754 -7.827 -4.228 1.00 98.12 115 LEU A C 1
ATOM 924 O O . LEU A 1 115 ? -4.134 -8.456 -5.085 1.00 98.12 115 LEU A O 1
ATOM 928 N N . LEU A 1 116 ? -4.919 -6.502 -4.298 1.00 98.12 116 LEU A N 1
ATOM 929 C CA . LEU A 1 116 ? -4.384 -5.682 -5.390 1.00 98.12 116 LEU A CA 1
ATOM 930 C C . LEU A 1 116 ? -2.851 -5.645 -5.391 1.00 98.12 116 LEU A C 1
ATOM 932 O O . LEU A 1 116 ? -2.238 -5.836 -6.441 1.00 98.12 116 LEU A O 1
ATOM 936 N N . ILE A 1 117 ? -2.223 -5.452 -4.225 1.00 96.94 117 ILE A N 1
ATOM 937 C CA . ILE A 1 117 ? -0.765 -5.542 -4.071 1.00 96.94 117 ILE A CA 1
ATOM 938 C C . ILE A 1 117 ? -0.303 -6.909 -4.554 1.00 96.94 117 ILE A C 1
ATOM 940 O O . ILE A 1 117 ? 0.665 -6.999 -5.311 1.00 96.94 117 ILE A O 1
ATOM 944 N N . VAL A 1 118 ? -1.015 -7.970 -4.162 1.00 95.75 118 VAL A N 1
ATOM 945 C CA . VAL A 1 118 ? -0.585 -9.317 -4.488 1.00 95.75 118 VAL A CA 1
ATOM 946 C C . VAL A 1 118 ? -0.624 -9.569 -5.991 1.00 95.75 118 VAL A C 1
ATOM 948 O O . VAL A 1 118 ? 0.368 -10.019 -6.570 1.00 95.75 118 VAL A O 1
ATOM 951 N N . ALA A 1 119 ? -1.743 -9.214 -6.623 1.00 95.62 119 ALA A N 1
ATOM 952 C CA . ALA A 1 119 ? -1.936 -9.328 -8.061 1.00 95.62 119 ALA A CA 1
ATOM 953 C C . ALA A 1 119 ? -0.913 -8.493 -8.846 1.00 95.62 119 ALA A C 1
ATOM 955 O O . ALA A 1 119 ? -0.268 -9.008 -9.757 1.00 95.62 119 ALA A O 1
ATOM 956 N N . GLY A 1 120 ? -0.709 -7.227 -8.470 1.00 95.00 120 GLY A N 1
ATOM 957 C CA . GLY A 1 120 ? 0.193 -6.336 -9.196 1.00 95.00 120 GLY A CA 1
ATOM 958 C C . GLY A 1 120 ? 1.670 -6.705 -9.044 1.00 95.00 120 GLY A C 1
ATOM 959 O O . GLY A 1 120 ? 2.439 -6.539 -9.989 1.00 95.00 120 GLY A O 1
ATOM 960 N N . VAL A 1 121 ? 2.093 -7.239 -7.895 1.00 93.38 121 VAL A N 1
ATOM 961 C CA . VAL A 1 121 ? 3.466 -7.743 -7.710 1.00 93.38 121 VAL A CA 1
ATOM 962 C C . VAL A 1 121 ? 3.689 -9.044 -8.489 1.00 93.38 121 VAL A C 1
ATOM 964 O O . VAL A 1 121 ? 4.762 -9.228 -9.065 1.00 93.38 121 VAL A O 1
ATOM 967 N N . ALA A 1 122 ? 2.681 -9.919 -8.563 1.00 93.88 122 ALA A N 1
ATOM 968 C CA . ALA A 1 122 ? 2.764 -11.197 -9.275 1.00 93.88 122 ALA A CA 1
ATOM 969 C C . ALA A 1 122 ? 2.935 -11.059 -10.802 1.00 93.88 122 ALA A C 1
ATOM 971 O O . ALA A 1 122 ? 3.374 -12.007 -11.449 1.00 93.88 122 ALA A O 1
ATOM 972 N N . VAL A 1 123 ? 2.657 -9.881 -11.378 1.00 93.12 123 VAL A N 1
ATOM 973 C CA . VAL A 1 123 ? 2.942 -9.566 -12.794 1.00 93.12 123 VAL A CA 1
ATOM 974 C C . VAL A 1 123 ? 4.432 -9.744 -13.125 1.00 93.12 123 VAL A C 1
ATOM 976 O O . VAL A 1 123 ? 4.791 -10.110 -14.250 1.00 93.12 123 VAL A O 1
ATOM 979 N N . TYR A 1 124 ? 5.319 -9.512 -12.154 1.00 89.31 124 TYR A N 1
ATOM 980 C CA . TYR A 1 124 ? 6.746 -9.762 -12.313 1.00 89.31 124 TYR A CA 1
ATOM 981 C C . TYR A 1 124 ? 7.101 -11.186 -11.857 1.00 89.31 124 TYR A C 1
ATOM 983 O O . TYR A 1 124 ? 6.850 -11.525 -10.700 1.00 89.31 124 TYR A O 1
ATOM 991 N N . PRO A 1 125 ? 7.787 -12.002 -12.688 1.00 83.56 125 PRO A N 1
ATOM 992 C CA . PRO A 1 125 ? 8.172 -13.375 -12.327 1.00 83.56 125 PRO A CA 1
ATOM 993 C C . PRO A 1 125 ? 8.988 -13.479 -11.030 1.00 83.56 125 PRO A C 1
ATOM 995 O O . PRO A 1 125 ? 8.899 -14.461 -10.300 1.00 83.56 125 PRO A O 1
ATOM 998 N N . ASN A 1 126 ? 9.769 -12.439 -10.731 1.00 83.50 126 ASN A N 1
ATOM 999 C CA . ASN A 1 126 ? 10.594 -12.345 -9.529 1.00 83.50 126 ASN A CA 1
ATOM 1000 C C . ASN A 1 126 ? 10.002 -11.395 -8.477 1.00 83.50 126 ASN A C 1
ATOM 1002 O O . ASN A 1 126 ? 10.688 -11.057 -7.517 1.00 83.50 126 ASN A O 1
ATOM 1006 N N . GLY A 1 127 ? 8.745 -10.967 -8.631 1.00 79.44 127 GLY A N 1
ATOM 1007 C CA . GLY A 1 127 ? 8.132 -9.933 -7.797 1.00 79.44 127 GLY A CA 1
ATOM 1008 C C . GLY A 1 127 ? 8.115 -10.271 -6.306 1.00 79.44 127 GLY A C 1
ATOM 1009 O O . GLY A 1 127 ? 8.200 -9.374 -5.476 1.00 79.44 127 GLY A O 1
ATOM 1010 N N . TRP A 1 128 ? 8.069 -11.558 -5.945 1.00 83.81 128 TRP A N 1
ATOM 1011 C CA . TRP A 1 128 ? 8.043 -12.022 -4.550 1.00 83.81 128 TRP A CA 1
ATOM 1012 C C . TRP A 1 128 ? 9.370 -12.504 -3.988 1.00 83.81 128 TRP A C 1
ATOM 1014 O O . TRP A 1 128 ? 9.434 -12.819 -2.802 1.00 83.81 128 TRP A O 1
ATOM 1024 N N . ARG A 1 129 ? 10.432 -12.537 -4.791 1.00 83.50 129 ARG A N 1
ATOM 1025 C CA . ARG A 1 129 ? 11.747 -12.904 -4.268 1.00 83.50 129 ARG A CA 1
ATOM 1026 C C . ARG A 1 129 ? 12.218 -11.805 -3.314 1.00 83.50 129 ARG A C 1
ATOM 1028 O O . ARG A 1 129 ? 11.984 -10.618 -3.557 1.00 83.50 129 ARG A O 1
ATOM 1035 N N . MET A 1 130 ? 12.824 -12.204 -2.197 1.00 68.56 130 MET A N 1
ATOM 1036 C CA . MET A 1 130 ? 13.667 -11.273 -1.451 1.00 68.56 130 MET A CA 1
ATOM 1037 C C . MET A 1 130 ? 14.834 -10.935 -2.381 1.00 68.56 130 MET A C 1
ATOM 1039 O O . MET A 1 130 ? 15.400 -11.852 -2.977 1.00 68.56 130 MET A O 1
ATOM 1043 N N . GLY A 1 131 ? 15.029 -9.634 -2.623 1.00 58.22 131 GLY A N 1
ATOM 1044 C CA . GLY A 1 131 ? 15.969 -9.116 -3.621 1.00 58.22 131 GLY A CA 1
ATOM 1045 C C . GLY A 1 131 ? 17.393 -9.597 -3.417 1.00 58.22 131 GLY A C 1
ATOM 1046 O O . GLY A 1 131 ? 17.750 -9.877 -2.252 1.00 58.22 131 GLY A O 1
#